Protein AF-A0A0M9BQM5-F1 (afdb_monomer)

Radius of gyration: 16.52 Å; Cα contacts (8 Å, |Δi|>4): 221; chains: 1; bounding box: 45×47×39 Å

Organism: NCBI:txid1705561

Solvent-accessible surface area (backbone atoms only — not comparable to full-atom values): 7666 Å² total; per-residue (Å²): 135,82,83,77,74,77,75,72,77,76,78,85,63,73,44,55,71,52,69,45,97,84,52,23,36,37,39,25,40,84,86,68,37,52,42,76,44,76,49,72,50,80,46,71,47,72,20,82,76,49,33,36,40,37,33,40,97,58,34,38,38,33,26,38,64,56,96,42,55,89,46,73,65,44,79,75,48,77,42,55,37,81,81,79,31,51,98,79,55,58,77,48,68,69,36,94,51,34,36,36,34,35,35,86,84,72,44,80,43,83,42,52,54,85,73,41,94,80,65,81,75,82,77,81,128

Mean predicted aligned error: 10.53 Å

Nearest PDB structures (foldseek):
  6zg6-assembly1_A  TM=5.027E-01  e=5.225E-02  Saccharomyces cerevisiae S288C
  4mt6-assembly1_A  TM=3.717E-01  e=6.897E-02  Rattus norvegicus
  4gzu-assembly2_B  TM=3.697E-01  e=1.501E-01  Mus musculus
  2pz1-assembly1_A  TM=5.255E-01  e=7.516E-01  Homo sapiens
  3oyo-assembly2_B  TM=4.184E-01  e=3.267E-01  Vigna unguiculata

Secondary structure (DSSP, 8-state):
----------SS-S-EEEE-TTS-EEEE-TT--EEEE-TT-SEEEE-TTSEEEEE-SSEEEEEEPPSSTTS--EEEEEEEHHHH--TT--EEEEETTEEEEE-TTS-EEEEETTTSTT-------

Foldseek 3Di:
DDPPPPPPPDDDAFADWDADPQQWIWGQGPVRQIAIGDNQFPDKDDEPVQKMWGHHQFKIWIWHHDPHNVDHTHTDDMDGCVVPADRDKDWDDHDPQWIWIQHPVRDIDIDRRCPPPPPPPPPDD

Sequence (125 aa):
MKNSVREGKDVFSIGFTGILSNGNFFIIDRKGVMQTVPASAKSYQTAPDGTVMLVENSRVSIYQVSESASTKLKLLHTINISEIAGSTSTFVYEGGGIVYYMNDSSQIIRYDLNKAPGSNTTVKQ

Structure (mmCIF, N/CA/C/O backbone):
data_AF-A0A0M9BQM5-F1
#
_entry.id   AF-A0A0M9BQM5-F1
#
loop_
_atom_site.group_PDB
_atom_site.id
_atom_site.type_symbol
_atom_site.label_atom_id
_atom_site.label_alt_id
_atom_site.label_comp_id
_atom_site.label_asym_id
_atom_site.label_entity_id
_atom_site.label_seq_id
_atom_site.pdbx_PDB_ins_code
_atom_site.Cartn_x
_atom_site.Cartn_y
_atom_site.Cartn_z
_atom_site.occupancy
_atom_site.B_iso_or_equiv
_atom_site.auth_seq_id
_atom_site.auth_comp_id
_atom_site.auth_asym_id
_atom_site.auth_atom_id
_atom_site.pdbx_PDB_model_num
ATOM 1 N N . MET A 1 1 ? -28.683 -32.872 -9.024 1.00 38.06 1 MET A N 1
ATOM 2 C CA . MET A 1 1 ? -28.084 -31.619 -9.533 1.00 38.06 1 MET A CA 1
ATOM 3 C C . MET A 1 1 ? -27.354 -30.950 -8.379 1.00 38.06 1 MET A C 1
ATOM 5 O O . MET A 1 1 ? -27.987 -30.681 -7.369 1.00 38.06 1 MET A O 1
ATOM 9 N N . LYS A 1 2 ? -26.026 -30.796 -8.460 1.00 34.72 2 LYS A N 1
ATOM 10 C CA . LYS A 1 2 ? -25.245 -30.064 -7.451 1.00 34.72 2 LYS A CA 1
ATOM 11 C C . LYS A 1 2 ? -25.350 -28.576 -7.776 1.00 34.72 2 LYS A C 1
ATOM 13 O O . LYS A 1 2 ? -24.960 -28.177 -8.869 1.00 34.72 2 LYS A O 1
ATOM 18 N N . ASN A 1 3 ? -25.882 -27.787 -6.847 1.00 37.62 3 ASN A N 1
ATOM 19 C CA . ASN A 1 3 ? -25.872 -26.332 -6.945 1.00 37.62 3 ASN A CA 1
ATOM 20 C C . ASN A 1 3 ? -24.414 -25.863 -6.930 1.00 37.62 3 ASN A C 1
ATOM 22 O O . ASN A 1 3 ? -23.764 -25.859 -5.888 1.00 37.62 3 ASN A O 1
ATOM 26 N N . SER A 1 4 ? -23.891 -25.515 -8.105 1.00 41.44 4 SER A N 1
ATOM 27 C CA . SER A 1 4 ? -22.665 -24.738 -8.232 1.00 41.44 4 SER A CA 1
ATOM 28 C C . SER A 1 4 ? -22.971 -23.349 -7.684 1.00 41.44 4 SER A C 1
ATOM 30 O O . SER A 1 4 ? -23.545 -22.503 -8.368 1.00 41.44 4 SER A O 1
ATOM 32 N N . VAL A 1 5 ? -22.636 -23.132 -6.414 1.00 44.59 5 VAL A N 1
ATOM 33 C CA . VAL A 1 5 ? -22.462 -21.781 -5.895 1.00 44.59 5 VAL A CA 1
ATOM 34 C C . VAL A 1 5 ? -21.312 -21.198 -6.708 1.00 44.59 5 VAL A C 1
ATOM 36 O O . VAL A 1 5 ? -20.178 -21.661 -6.613 1.00 44.59 5 VAL A O 1
ATOM 39 N N . ARG A 1 6 ? -21.610 -20.234 -7.582 1.00 40.12 6 ARG A N 1
ATOM 40 C CA . ARG A 1 6 ? -20.576 -19.336 -8.088 1.00 40.12 6 ARG A CA 1
ATOM 41 C C . ARG A 1 6 ? -20.085 -18.562 -6.872 1.00 40.12 6 ARG A C 1
ATOM 43 O O . ARG A 1 6 ? -20.738 -17.609 -6.458 1.00 40.12 6 ARG A O 1
ATOM 50 N N . GLU A 1 7 ? -18.972 -18.991 -6.287 1.00 44.94 7 GLU A N 1
ATOM 51 C CA . GLU A 1 7 ? -18.138 -18.106 -5.482 1.00 44.94 7 GLU A CA 1
ATOM 52 C C . GLU A 1 7 ? -17.777 -16.947 -6.409 1.00 44.94 7 GLU A C 1
ATOM 54 O O . GLU A 1 7 ? -17.004 -17.098 -7.358 1.00 44.94 7 GLU A O 1
ATOM 59 N N . GLY A 1 8 ? -18.481 -15.826 -6.250 1.00 40.97 8 GLY A N 1
ATOM 60 C CA . GLY A 1 8 ? -18.174 -14.620 -6.993 1.00 40.97 8 GLY A CA 1
ATOM 61 C C . GLY A 1 8 ? -16.728 -14.278 -6.685 1.00 40.97 8 GLY A C 1
ATOM 62 O O . GLY A 1 8 ? -16.427 -13.918 -5.553 1.00 40.97 8 GLY A O 1
ATOM 63 N N . LYS A 1 9 ? -15.840 -14.441 -7.673 1.00 43.19 9 LYS A N 1
ATOM 64 C CA . LYS A 1 9 ? -14.473 -13.926 -7.601 1.00 43.19 9 LYS A CA 1
ATOM 65 C C . LYS A 1 9 ? -14.582 -12.456 -7.217 1.00 43.19 9 LYS A C 1
ATOM 67 O O . LYS A 1 9 ? -15.211 -11.692 -7.948 1.00 43.19 9 LYS A O 1
ATOM 72 N N . ASP A 1 10 ? -14.061 -12.135 -6.040 1.00 39.69 10 ASP A N 1
ATOM 73 C CA . ASP A 1 10 ? -14.250 -10.880 -5.325 1.00 39.69 10 ASP A CA 1
ATOM 74 C C . ASP A 1 10 ? -14.138 -9.652 -6.238 1.00 39.69 10 ASP A C 1
ATOM 76 O O . ASP A 1 10 ? -13.057 -9.250 -6.664 1.00 39.69 10 ASP A O 1
ATOM 80 N N . VAL A 1 11 ? -15.281 -9.025 -6.508 1.00 41.47 11 VAL A N 1
ATOM 81 C CA . VAL A 1 11 ? -15.347 -7.656 -7.015 1.00 41.47 11 VAL A CA 1
ATOM 82 C C . VAL A 1 11 ? -15.345 -6.762 -5.773 1.00 41.47 11 VAL A C 1
ATOM 84 O O . VAL A 1 11 ? -16.316 -6.776 -5.026 1.00 41.47 11 VAL A O 1
ATOM 87 N N . PHE A 1 12 ? -14.232 -6.058 -5.523 1.00 47.16 12 PHE A N 1
ATOM 88 C CA . PHE A 1 12 ? -14.010 -5.109 -4.413 1.00 47.16 12 PHE A CA 1
ATOM 89 C C . PHE A 1 12 ? -14.433 -5.609 -3.016 1.00 47.16 12 PHE A C 1
ATOM 91 O O . PHE A 1 12 ? -15.548 -5.376 -2.556 1.00 47.16 12 PHE A O 1
ATOM 98 N N . SER A 1 13 ? -13.527 -6.277 -2.296 1.00 45.59 13 SER A N 1
ATOM 99 C CA . SER A 1 13 ? -13.875 -6.954 -1.043 1.00 45.59 13 SER A CA 1
ATOM 100 C C . SER A 1 13 ? -13.515 -6.228 0.250 1.00 45.59 13 SER A C 1
ATOM 102 O O . SER A 1 13 ? -14.191 -6.457 1.251 1.00 45.59 13 SER A O 1
ATOM 104 N N . ILE A 1 14 ? -12.483 -5.387 0.302 1.00 53.78 14 ILE A N 1
ATOM 105 C CA . ILE A 1 14 ? -11.855 -5.092 1.603 1.00 53.78 14 ILE A CA 1
ATOM 106 C C . ILE A 1 14 ? -12.149 -3.679 2.063 1.00 53.78 14 ILE A C 1
ATOM 108 O O . ILE A 1 14 ? -11.284 -2.810 2.086 1.00 53.78 14 ILE A O 1
ATOM 112 N N . GLY A 1 15 ? -13.400 -3.489 2.470 1.00 60.62 15 GLY A N 1
ATOM 113 C CA . GLY A 1 15 ? -13.732 -2.419 3.388 1.00 60.62 15 GLY A CA 1
ATOM 114 C C . GLY A 1 15 ? -13.993 -1.041 2.788 1.00 60.62 15 GLY A C 1
ATOM 115 O O . GLY A 1 15 ? -13.853 -0.806 1.590 1.00 60.62 15 GLY A O 1
ATOM 116 N N . PHE A 1 16 ? -14.392 -0.120 3.663 1.00 70.81 16 PHE A N 1
ATOM 117 C CA . PHE A 1 16 ? -14.497 1.301 3.346 1.00 70.81 16 PHE A CA 1
ATOM 118 C C . PHE A 1 16 ? -13.181 1.981 3.680 1.00 70.81 16 PHE A C 1
ATOM 120 O O . PHE A 1 16 ? -12.598 1.740 4.734 1.00 70.81 16 PHE A O 1
ATOM 127 N N . THR A 1 17 ? -12.727 2.857 2.799 1.00 75.38 17 THR A N 1
ATOM 128 C CA . THR A 1 17 ? -11.482 3.595 2.983 1.00 75.38 17 THR A CA 1
ATOM 129 C C . THR A 1 17 ? -11.719 5.084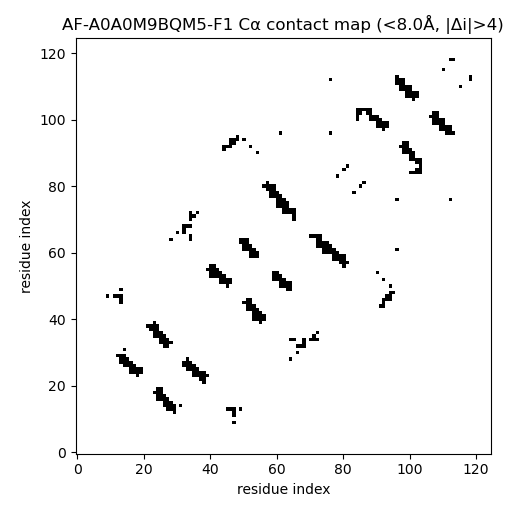 2.821 1.00 75.38 17 THR A C 1
ATOM 131 O O . THR A 1 17 ? -12.625 5.505 2.098 1.00 75.38 17 THR A O 1
ATOM 134 N N . GLY A 1 18 ? -10.904 5.891 3.490 1.00 74.94 18 GLY A N 1
ATOM 135 C CA . GLY A 1 18 ? -10.985 7.336 3.383 1.00 74.94 18 GLY A CA 1
ATOM 136 C C . GLY A 1 18 ? -9.821 8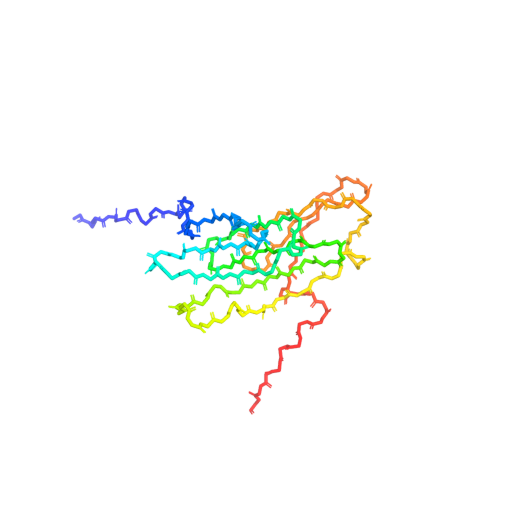.054 4.045 1.00 74.94 18 GLY A C 1
ATOM 137 O O . GLY A 1 18 ? -8.867 7.445 4.531 1.00 74.94 18 GLY A O 1
ATOM 138 N N . ILE A 1 19 ? -9.920 9.380 4.039 1.00 78.44 19 ILE A N 1
ATOM 139 C CA . ILE A 1 19 ? -8.948 10.291 4.639 1.00 78.44 19 ILE A CA 1
ATOM 140 C C . ILE A 1 19 ? -9.656 11.018 5.782 1.00 78.44 19 ILE A C 1
ATOM 142 O O . ILE A 1 19 ? -10.729 11.591 5.594 1.00 78.44 19 ILE A O 1
ATOM 146 N N . LEU A 1 20 ? -9.076 10.959 6.976 1.00 79.81 20 LEU A N 1
ATOM 147 C CA . LEU A 1 20 ? -9.538 11.695 8.147 1.00 79.81 20 LEU A CA 1
ATOM 148 C C . LEU A 1 20 ? -9.161 13.177 8.027 1.00 79.81 20 LEU A C 1
ATOM 150 O O . LEU A 1 20 ? -8.238 13.546 7.306 1.00 79.81 20 LEU A O 1
ATOM 154 N N . SER A 1 21 ? -9.825 14.043 8.794 1.00 80.25 21 SER A N 1
ATOM 155 C CA . SER A 1 21 ? -9.553 15.492 8.799 1.00 80.25 21 SER A CA 1
ATOM 156 C C . SER A 1 21 ? -8.114 15.862 9.180 1.00 80.25 21 SER A C 1
ATOM 158 O O . SER A 1 21 ? -7.646 16.942 8.833 1.00 80.25 21 SER A O 1
ATOM 160 N N . ASN A 1 22 ? -7.395 14.969 9.864 1.00 79.75 22 ASN A N 1
ATOM 161 C CA . ASN A 1 22 ? -5.977 15.120 10.196 1.00 79.75 22 ASN A CA 1
ATOM 162 C C . ASN A 1 22 ? -5.024 14.601 9.097 1.00 79.75 22 ASN A C 1
ATOM 164 O O . ASN A 1 22 ? -3.823 14.506 9.333 1.00 79.75 22 ASN A O 1
ATOM 168 N N . GLY A 1 23 ? -5.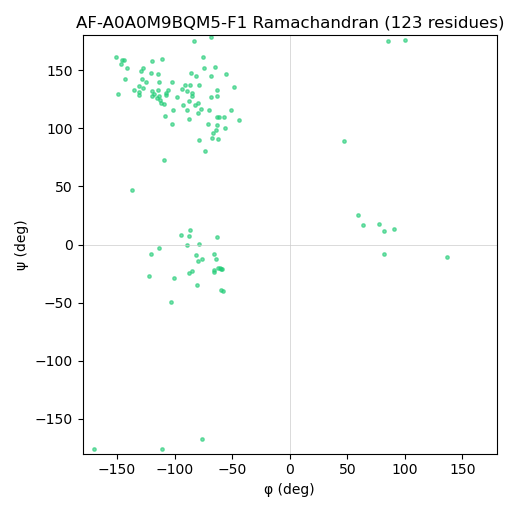552 14.228 7.928 1.00 74.62 23 GLY A N 1
ATOM 169 C CA . GLY A 1 23 ? -4.799 13.694 6.794 1.00 74.62 23 GLY A CA 1
ATOM 170 C C . GLY A 1 23 ? -4.475 12.202 6.887 1.00 74.62 23 GLY A C 1
ATOM 171 O O . GLY A 1 23 ? -3.988 11.635 5.914 1.00 74.62 23 GLY A O 1
ATOM 172 N N . ASN A 1 24 ? -4.736 11.545 8.022 1.00 80.81 24 ASN A N 1
ATOM 173 C CA . ASN A 1 24 ? -4.481 10.114 8.155 1.00 80.81 24 ASN A CA 1
ATOM 174 C C . ASN A 1 24 ? -5.435 9.315 7.273 1.00 80.81 24 ASN A C 1
ATOM 176 O O . ASN A 1 24 ? -6.619 9.633 7.156 1.00 80.81 24 ASN A O 1
ATOM 180 N N . PHE A 1 25 ? -4.938 8.214 6.733 1.00 79.81 25 PHE A N 1
ATOM 181 C CA . PHE A 1 25 ? -5.775 7.252 6.036 1.00 79.81 25 PHE A CA 1
ATOM 182 C C . PHE A 1 25 ? -6.460 6.347 7.049 1.00 79.81 25 PHE A C 1
ATOM 184 O O . PHE A 1 25 ? -5.877 6.003 8.082 1.00 79.81 25 PHE A O 1
ATOM 191 N N . PHE A 1 26 ? -7.689 5.942 6.757 1.00 82.88 26 PHE A N 1
ATOM 192 C CA . PHE A 1 26 ? -8.366 4.904 7.517 1.00 82.88 26 PHE A CA 1
ATOM 193 C C . PHE A 1 26 ? -8.926 3.831 6.595 1.00 82.88 26 PHE A C 1
ATOM 195 O O . PHE A 1 26 ? -9.322 4.114 5.467 1.00 82.88 26 PHE A O 1
ATO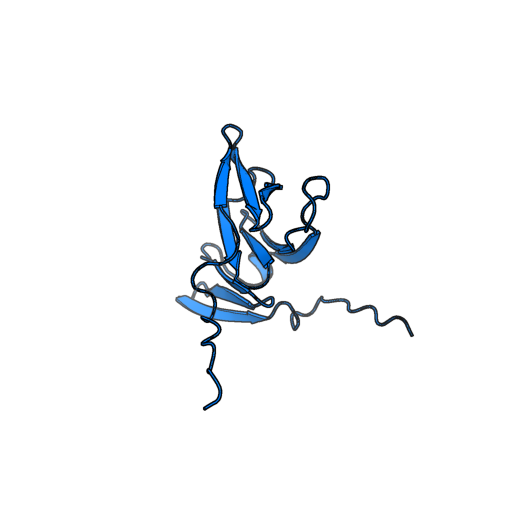M 202 N N . ILE A 1 27 ? -8.985 2.609 7.114 1.00 82.12 27 ILE A N 1
ATOM 203 C CA . ILE A 1 27 ? -9.580 1.447 6.459 1.00 82.12 27 ILE A CA 1
ATOM 204 C C . ILE A 1 27 ? -10.507 0.793 7.476 1.00 82.12 27 ILE A C 1
ATOM 206 O O . ILE A 1 27 ? -10.099 0.546 8.608 1.00 82.12 27 ILE A O 1
ATOM 210 N N . ILE A 1 28 ? -11.749 0.536 7.084 1.00 78.81 28 ILE A N 1
ATOM 211 C CA . ILE A 1 28 ? -12.739 -0.215 7.854 1.00 78.81 28 ILE A CA 1
ATOM 212 C C . ILE A 1 28 ? -12.917 -1.545 7.150 1.00 78.81 28 ILE A C 1
ATOM 214 O O . ILE A 1 28 ? -13.470 -1.558 6.057 1.00 78.81 28 ILE A O 1
ATOM 218 N N . ASP A 1 29 ? -12.464 -2.646 7.737 1.00 72.12 29 ASP A N 1
ATOM 219 C CA . ASP A 1 29 ? -12.603 -3.964 7.114 1.00 72.12 29 ASP A CA 1
ATOM 220 C C . ASP A 1 29 ? -14.071 -4.455 7.052 1.00 72.12 29 ASP A C 1
ATOM 222 O O . ASP A 1 29 ? -15.003 -3.812 7.542 1.00 72.12 29 ASP A O 1
ATOM 226 N N . ARG A 1 30 ? -14.301 -5.640 6.464 1.00 68.94 30 ARG A N 1
ATOM 227 C CA . ARG A 1 30 ? -15.642 -6.261 6.378 1.00 68.94 30 ARG A CA 1
ATOM 228 C C . ARG A 1 30 ? -16.288 -6.535 7.747 1.00 68.94 30 ARG A C 1
ATOM 230 O O . ARG A 1 30 ? -17.502 -6.707 7.810 1.00 68.94 30 ARG A O 1
ATOM 237 N N . LYS A 1 31 ? -15.498 -6.616 8.821 1.00 71.81 31 LYS A N 1
ATOM 238 C CA . LYS A 1 31 ? -15.962 -6.835 10.199 1.00 71.81 31 LYS A CA 1
ATOM 239 C C . LYS A 1 31 ? -16.276 -5.512 10.915 1.00 71.81 31 LYS A C 1
ATOM 241 O O . LYS A 1 31 ? -16.692 -5.540 12.070 1.00 71.81 31 LYS A O 1
ATOM 246 N N . GLY A 1 32 ? -16.105 -4.365 10.251 1.00 71.50 32 GLY A N 1
ATOM 247 C CA . GLY A 1 32 ? -16.310 -3.038 10.835 1.00 71.50 32 GLY A CA 1
ATOM 248 C C . GLY A 1 32 ? -15.116 -2.541 11.652 1.00 71.50 32 GLY A C 1
ATOM 249 O O . GLY A 1 32 ? -15.229 -1.546 12.368 1.00 71.50 32 GLY A O 1
ATOM 250 N N . VAL A 1 33 ? -13.969 -3.216 11.566 1.00 76.81 33 VAL A N 1
ATOM 251 C CA . VAL A 1 33 ? -12.760 -2.849 12.298 1.00 76.81 33 VAL A CA 1
ATOM 252 C C . VAL A 1 33 ? -12.056 -1.703 11.580 1.00 76.81 33 VAL A C 1
ATOM 254 O O . VAL A 1 33 ? -11.529 -1.873 10.481 1.00 76.81 33 VAL A O 1
ATOM 257 N N . MET A 1 34 ? -12.021 -0.535 12.227 1.00 81.00 34 MET A N 1
ATOM 258 C CA . MET A 1 34 ? -11.306 0.643 11.738 1.00 81.00 34 MET A CA 1
ATOM 259 C C . MET A 1 34 ? -9.830 0.602 12.143 1.00 81.00 34 MET A C 1
ATOM 261 O O . MET A 1 34 ? -9.499 0.474 13.320 1.00 81.00 34 MET A O 1
ATOM 265 N N . GLN A 1 35 ? -8.944 0.777 11.168 1.00 79.88 35 GLN A N 1
ATOM 266 C CA . GLN A 1 35 ? -7.501 0.922 11.348 1.00 79.88 35 GLN A CA 1
ATOM 267 C C . GLN A 1 35 ? -7.033 2.214 10.685 1.00 79.88 35 GLN A C 1
ATOM 269 O O . GLN A 1 35 ? -7.504 2.563 9.604 1.00 79.88 35 GLN A O 1
ATOM 274 N N . THR A 1 36 ? -6.117 2.935 11.335 1.00 78.50 36 THR A N 1
ATOM 275 C CA . THR A 1 36 ? -5.583 4.210 10.839 1.00 78.50 36 THR A CA 1
ATOM 276 C C . THR A 1 36 ? -4.105 4.107 10.500 1.00 78.50 36 THR A C 1
ATOM 278 O O . THR A 1 36 ? -3.348 3.384 11.153 1.00 78.50 36 THR A O 1
ATOM 281 N N . VAL A 1 37 ? -3.691 4.860 9.483 1.00 71.12 37 VAL A N 1
ATOM 282 C CA . VAL A 1 37 ? -2.294 4.971 9.059 1.00 71.12 37 VAL A CA 1
ATOM 283 C C . VAL A 1 37 ? -1.889 6.438 8.956 1.00 71.12 37 VAL A C 1
ATOM 285 O O . VAL A 1 37 ? -2.719 7.252 8.544 1.00 71.12 37 VAL A O 1
ATOM 288 N N . PRO A 1 38 ? -0.649 6.806 9.334 1.00 70.12 38 PRO A N 1
ATOM 289 C CA . PRO A 1 38 ? -0.200 8.193 9.278 1.00 70.12 38 PRO A CA 1
ATOM 290 C C . PRO A 1 38 ? -0.346 8.839 7.891 1.00 70.12 38 PRO A C 1
ATOM 292 O O . PRO A 1 38 ? -0.160 8.190 6.864 1.00 70.12 38 PRO A O 1
ATOM 295 N N . ALA A 1 39 ? -0.624 10.144 7.887 1.00 66.88 39 ALA A N 1
ATOM 296 C CA . ALA A 1 39 ? -0.855 11.009 6.723 1.00 66.88 39 ALA A CA 1
ATOM 297 C C . ALA A 1 39 ? 0.334 11.182 5.751 1.00 66.88 39 ALA A C 1
ATOM 299 O O . ALA A 1 39 ? 0.281 12.021 4.856 1.00 66.88 39 ALA A O 1
ATOM 300 N N . SER A 1 40 ? 1.436 10.453 5.933 1.00 77.19 40 SER A N 1
ATOM 301 C CA . SER A 1 40 ? 2.658 10.611 5.134 1.00 77.19 40 SER A CA 1
ATOM 302 C C . SER A 1 40 ? 2.565 9.999 3.730 1.00 77.19 40 SER A C 1
ATOM 304 O O . SER A 1 40 ? 3.417 10.284 2.884 1.00 77.19 40 SER A O 1
ATOM 306 N N . ALA A 1 41 ? 1.538 9.189 3.457 1.00 75.69 41 ALA A N 1
ATOM 307 C CA . ALA A 1 41 ? 1.333 8.575 2.150 1.00 75.69 41 ALA A CA 1
ATOM 308 C C . ALA A 1 41 ? 0.710 9.549 1.131 1.00 75.69 41 ALA A C 1
ATOM 310 O O . ALA A 1 41 ? -0.234 10.279 1.418 1.00 75.69 41 ALA A O 1
ATOM 311 N N . LYS A 1 42 ? 1.233 9.521 -0.096 1.00 81.19 42 LYS A N 1
ATOM 312 C CA . LYS A 1 42 ? 0.711 10.235 -1.272 1.00 81.19 42 LYS A CA 1
ATOM 313 C C . LYS A 1 42 ? -0.464 9.508 -1.914 1.00 81.19 42 LYS A C 1
ATOM 315 O O . LYS A 1 42 ? -1.363 10.139 -2.459 1.00 81.19 42 LYS A O 1
ATOM 320 N N . SER A 1 43 ? -0.428 8.182 -1.886 1.00 82.00 43 SER A N 1
ATOM 321 C CA . SER A 1 43 ? -1.489 7.330 -2.404 1.00 82.00 43 SER A CA 1
ATOM 322 C C . SER A 1 43 ? -1.522 6.013 -1.648 1.00 82.00 43 SER A C 1
ATOM 324 O O . SER A 1 43 ? -0.549 5.611 -1.006 1.00 82.00 43 SER A O 1
ATOM 326 N N . TYR A 1 44 ? -2.650 5.325 -1.751 1.00 85.94 44 TYR A N 1
ATOM 327 C CA . TYR A 1 44 ? -2.826 3.999 -1.191 1.00 85.94 44 TYR A CA 1
ATOM 328 C C . TYR A 1 44 ? -3.731 3.155 -2.087 1.00 85.94 44 TYR A C 1
ATOM 330 O O . TYR A 1 44 ? -4.510 3.693 -2.875 1.00 85.94 44 TYR A O 1
ATOM 338 N N . GLN A 1 45 ? -3.636 1.836 -1.952 1.00 86.81 45 GLN A N 1
ATOM 339 C CA . GLN A 1 45 ? -4.488 0.891 -2.665 1.00 86.81 45 GLN A CA 1
ATOM 340 C C . GLN A 1 45 ? -4.701 -0.365 -1.820 1.00 86.81 45 GLN A C 1
ATOM 342 O O . GLN A 1 45 ? -3.736 -0.959 -1.342 1.00 86.81 45 GLN A O 1
ATOM 347 N N . THR A 1 46 ? -5.954 -0.780 -1.645 1.00 84.62 46 THR A N 1
ATOM 348 C CA . THR A 1 46 ? -6.298 -2.069 -1.030 1.00 84.62 46 THR A CA 1
ATOM 349 C C . THR A 1 46 ? -6.296 -3.178 -2.083 1.00 84.62 46 THR A C 1
ATOM 351 O O . THR A 1 46 ? -6.619 -2.936 -3.248 1.00 84.62 46 THR A O 1
ATOM 354 N N . ALA A 1 47 ? -5.930 -4.393 -1.680 1.00 86.38 47 ALA A N 1
ATOM 355 C CA . ALA A 1 47 ? -5.947 -5.579 -2.535 1.00 86.38 47 ALA A CA 1
ATOM 356 C C . ALA A 1 47 ? -6.889 -6.663 -1.978 1.00 86.38 47 ALA A C 1
ATOM 358 O O . ALA A 1 47 ? -7.168 -6.646 -0.782 1.00 86.38 47 ALA A O 1
ATOM 359 N N . PRO A 1 48 ? -7.388 -7.614 -2.797 1.00 81.00 48 PRO A N 1
ATOM 360 C CA . PRO A 1 48 ? -8.370 -8.626 -2.373 1.00 81.00 48 PRO A CA 1
ATOM 361 C C . PRO A 1 48 ? -7.894 -9.656 -1.334 1.00 81.00 48 PRO A C 1
ATOM 363 O O . PRO A 1 48 ? -8.714 -10.405 -0.810 1.00 81.00 48 PRO A O 1
ATOM 366 N N . ASP A 1 49 ? -6.604 -9.689 -1.008 1.00 83.56 49 ASP A N 1
ATOM 367 C CA . ASP A 1 49 ? -5.974 -10.6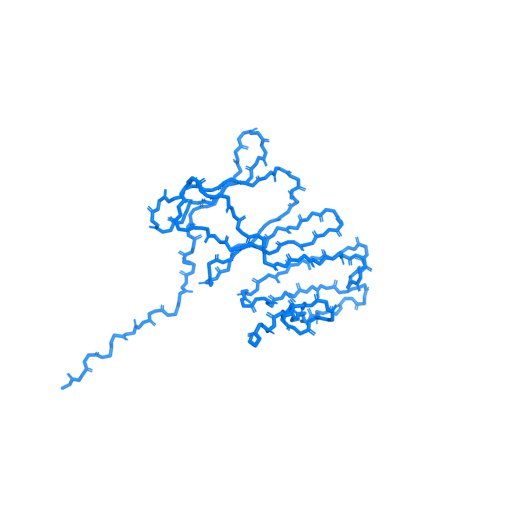35 -0.075 1.00 83.56 49 ASP A CA 1
ATOM 368 C C . ASP A 1 49 ? -5.841 -10.111 1.371 1.00 83.56 49 ASP A C 1
ATOM 370 O O . ASP A 1 49 ? -5.205 -10.735 2.220 1.00 83.56 49 ASP A O 1
ATOM 374 N N . GLY A 1 50 ? -6.437 -8.962 1.681 1.00 81.44 50 GLY A N 1
ATOM 375 C CA . GLY A 1 50 ? -6.399 -8.374 3.024 1.00 81.44 50 GLY A CA 1
ATOM 376 C C . GLY A 1 50 ? -5.234 -7.424 3.237 1.00 81.44 50 GLY A C 1
ATOM 377 O O . GLY A 1 50 ? -4.950 -7.072 4.382 1.00 81.44 50 GLY A O 1
ATOM 378 N N . THR A 1 51 ? -4.557 -7.011 2.170 1.00 87.62 51 THR A N 1
ATOM 379 C CA . THR A 1 51 ? -3.396 -6.133 2.265 1.00 87.62 51 THR A CA 1
ATOM 380 C C . THR A 1 51 ? -3.664 -4.735 1.708 1.00 87.62 51 THR A C 1
ATOM 382 O O . THR A 1 51 ? -4.604 -4.491 0.945 1.00 87.62 51 THR A O 1
ATOM 385 N N . VAL A 1 52 ? -2.834 -3.783 2.128 1.00 86.75 52 VAL A N 1
ATOM 386 C CA . VAL A 1 52 ? -2.849 -2.400 1.648 1.00 86.75 52 VAL A CA 1
ATOM 387 C C . VAL A 1 52 ? -1.446 -1.958 1.262 1.00 86.75 52 VAL A C 1
ATOM 389 O O . VAL A 1 52 ? -0.498 -2.114 2.032 1.00 86.75 52 VAL A O 1
ATOM 392 N N . MET A 1 53 ? -1.329 -1.369 0.076 1.00 90.25 53 MET A N 1
ATOM 393 C CA . MET A 1 53 ? -0.155 -0.631 -0.362 1.00 90.25 53 MET A CA 1
ATOM 394 C C . MET A 1 53 ? -0.283 0.834 0.045 1.00 90.25 53 MET A C 1
ATOM 396 O O . MET A 1 53 ? -1.302 1.460 -0.237 1.00 90.25 53 MET A O 1
ATOM 400 N N . LEU A 1 54 ? 0.773 1.391 0.634 1.00 89.31 54 LEU A N 1
ATOM 401 C CA . LEU A 1 54 ? 0.954 2.820 0.877 1.00 89.31 54 LEU A CA 1
ATOM 402 C C . LEU A 1 54 ? 2.181 3.307 0.115 1.00 89.31 54 LEU A C 1
ATOM 404 O O . LEU A 1 54 ? 3.257 2.724 0.236 1.00 89.31 54 LEU A O 1
ATOM 408 N N . VAL A 1 55 ? 2.024 4.382 -0.649 1.00 88.62 55 VAL A N 1
ATOM 409 C CA . VAL A 1 55 ? 3.103 4.997 -1.424 1.00 88.62 55 VAL A CA 1
ATOM 410 C C . VAL A 1 55 ? 3.462 6.328 -0.784 1.00 88.62 55 VAL A C 1
ATOM 412 O O . VAL A 1 55 ? 2.623 7.220 -0.673 1.00 88.62 55 VAL A O 1
ATOM 415 N N . GLU A 1 56 ? 4.715 6.476 -0.382 1.00 87.75 56 GLU A N 1
ATO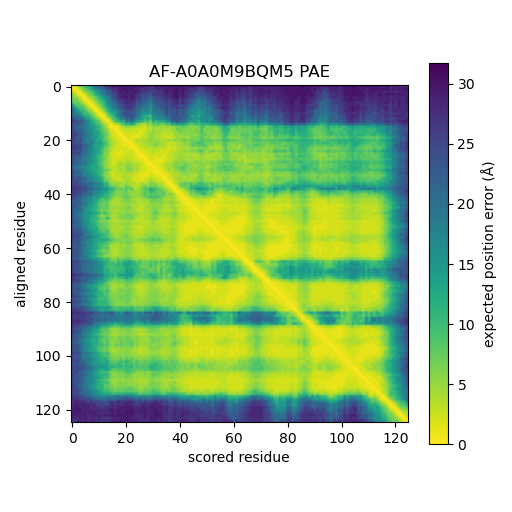M 416 C CA . GLU A 1 56 ? 5.297 7.714 0.136 1.00 87.75 56 GLU A CA 1
ATOM 417 C C . GLU A 1 56 ? 6.314 8.279 -0.871 1.00 87.75 56 GLU A C 1
ATOM 419 O O . GLU A 1 56 ? 6.498 7.753 -1.965 1.00 87.75 56 GLU A O 1
ATOM 424 N N . ASN A 1 57 ? 7.007 9.366 -0.516 1.00 85.50 57 ASN A N 1
ATOM 425 C CA . ASN A 1 57 ? 8.002 9.988 -1.399 1.00 85.50 57 ASN A CA 1
ATOM 426 C C . ASN A 1 57 ? 9.154 9.058 -1.787 1.00 85.50 57 ASN A C 1
ATOM 428 O O . ASN A 1 57 ? 9.639 9.134 -2.911 1.00 85.50 57 ASN A O 1
ATOM 432 N N . SER A 1 58 ? 9.628 8.244 -0.844 1.00 87.75 58 SER A N 1
ATOM 433 C CA . SER A 1 58 ? 10.845 7.445 -1.008 1.00 87.75 58 SER A CA 1
ATOM 434 C C . SER A 1 58 ? 10.616 5.947 -0.885 1.00 87.75 58 SER A C 1
ATOM 436 O O . SER A 1 58 ? 11.538 5.177 -1.147 1.00 87.75 58 SER A O 1
ATOM 438 N N . ARG A 1 59 ? 9.414 5.518 -0.490 1.00 90.62 59 ARG A N 1
ATOM 439 C CA . ARG A 1 59 ? 9.128 4.108 -0.246 1.00 90.62 59 ARG A CA 1
ATOM 440 C C . ARG A 1 59 ? 7.704 3.716 -0.601 1.00 90.62 59 ARG A C 1
ATOM 442 O O . ARG A 1 59 ? 6.790 4.535 -0.547 1.00 90.62 59 ARG A O 1
ATOM 449 N N . VAL A 1 60 ? 7.541 2.435 -0.889 1.00 90.94 60 VAL A N 1
ATOM 450 C CA . VAL A 1 60 ? 6.257 1.742 -0.972 1.00 90.94 60 VAL A CA 1
ATOM 451 C C . VAL A 1 60 ? 6.215 0.725 0.160 1.00 90.94 60 VAL A C 1
ATOM 453 O O . VAL A 1 60 ? 7.137 -0.074 0.300 1.00 90.94 60 VAL A O 1
ATOM 456 N N . SER A 1 61 ? 5.158 0.742 0.961 1.00 91.25 61 SER A N 1
ATOM 457 C CA . SER A 1 61 ? 4.982 -0.160 2.099 1.00 91.25 61 SER A CA 1
ATOM 458 C C . SER A 1 61 ? 3.723 -0.997 1.907 1.00 91.25 61 SER A C 1
ATOM 460 O O . SER A 1 61 ? 2.664 -0.453 1.599 1.00 91.25 61 SER A O 1
ATOM 462 N N . ILE A 1 62 ? 3.824 -2.308 2.111 1.00 91.75 62 ILE A N 1
ATOM 463 C CA . ILE A 1 62 ? 2.688 -3.235 2.076 1.00 91.75 62 ILE A CA 1
ATOM 464 C C . ILE A 1 62 ? 2.370 -3.672 3.499 1.00 91.75 62 ILE A C 1
ATOM 466 O O . ILE A 1 62 ? 3.254 -4.155 4.207 1.00 91.75 62 ILE A O 1
ATOM 470 N N . TYR A 1 63 ? 1.111 -3.552 3.905 1.00 88.25 63 TYR A N 1
ATOM 471 C CA . TYR A 1 63 ? 0.642 -3.963 5.223 1.00 88.25 63 TYR A CA 1
ATOM 472 C C . TYR A 1 63 ? -0.452 -5.018 5.131 1.00 88.25 63 TYR A C 1
ATOM 474 O O . TYR A 1 63 ? -1.292 -4.963 4.241 1.00 88.25 63 TYR A O 1
ATOM 482 N N . GLN A 1 64 ? -0.494 -5.912 6.114 1.00 88.00 64 GLN A N 1
ATOM 483 C CA . GLN A 1 64 ? -1.646 -6.758 6.398 1.00 88.00 64 GLN A CA 1
ATOM 484 C C . GLN A 1 64 ? -2.634 -5.997 7.286 1.00 88.00 64 GLN A C 1
ATOM 486 O O . GLN A 1 64 ? -2.251 -5.468 8.338 1.00 88.00 64 GLN A O 1
ATOM 491 N N . VAL A 1 65 ? -3.905 -6.000 6.888 1.00 80.56 65 VAL A N 1
ATOM 492 C CA . VAL A 1 65 ? -5.019 -5.522 7.711 1.00 80.56 65 VAL A CA 1
ATOM 493 C C . VAL A 1 65 ? -5.223 -6.481 8.886 1.00 80.56 65 VAL A C 1
ATOM 495 O O . VAL A 1 65 ? -5.323 -7.692 8.693 1.00 80.56 65 VAL A O 1
ATOM 498 N N . SER A 1 66 ? -5.242 -5.950 10.112 1.00 72.44 66 SER A N 1
ATOM 499 C CA . SER A 1 66 ? -5.511 -6.737 11.321 1.00 72.44 66 SER A CA 1
ATOM 500 C C . SER A 1 66 ? -6.994 -7.089 11.431 1.00 72.44 66 SER A C 1
ATOM 502 O O . SER A 1 66 ? -7.844 -6.310 11.018 1.00 72.44 66 SER A O 1
ATOM 504 N N . GLU A 1 67 ? -7.317 -8.207 12.077 1.00 69.12 67 GLU A N 1
ATOM 505 C CA . GLU A 1 67 ? -8.701 -8.554 12.426 1.00 69.12 67 GLU A CA 1
ATOM 506 C C . GLU A 1 67 ? -9.232 -7.803 13.664 1.00 69.12 67 GLU A C 1
ATOM 508 O O . GLU A 1 67 ? -10.357 -8.044 14.098 1.00 69.12 67 GLU A O 1
ATOM 513 N N . SER A 1 68 ? -8.426 -6.928 14.276 1.00 66.56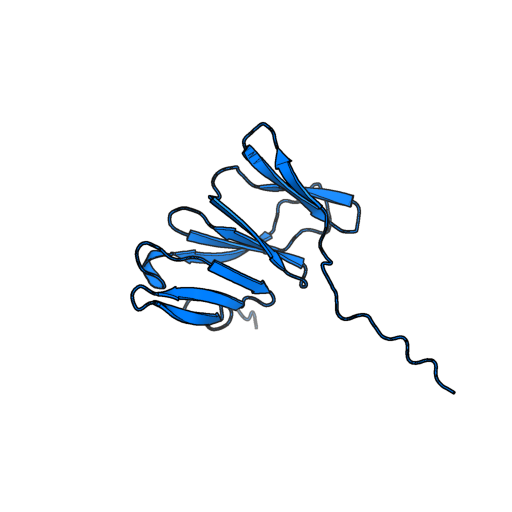 68 SER A N 1
ATOM 514 C CA . SER A 1 68 ? -8.776 -6.214 15.508 1.00 66.56 68 SER A CA 1
ATOM 515 C C . SER A 1 68 ? -8.426 -4.727 15.445 1.00 66.56 68 SER A C 1
ATOM 517 O O . SER A 1 68 ? -7.295 -4.359 15.125 1.00 66.56 68 SER A O 1
ATOM 519 N N . ALA A 1 69 ? -9.386 -3.884 15.851 1.00 62.34 69 ALA A N 1
ATOM 520 C CA . ALA A 1 69 ? -9.287 -2.418 15.848 1.00 62.34 69 ALA A CA 1
ATOM 521 C C . ALA A 1 69 ? -8.232 -1.875 16.815 1.00 62.34 69 ALA A C 1
ATOM 523 O O . ALA A 1 69 ? -7.722 -0.774 16.633 1.00 62.34 69 ALA A O 1
ATOM 524 N N . SER A 1 70 ? -7.887 -2.649 17.846 1.00 62.53 70 SER A N 1
ATOM 525 C CA . SER A 1 70 ? -6.849 -2.274 18.807 1.00 62.53 70 SER A CA 1
ATOM 526 C C . SER A 1 70 ? -5.436 -2.577 18.310 1.00 62.53 70 SER A C 1
ATOM 528 O O . SER A 1 70 ? -4.464 -2.162 18.941 1.00 62.53 70 SER A O 1
ATOM 530 N N . THR A 1 71 ? -5.297 -3.294 17.191 1.00 65.00 71 THR A N 1
ATOM 531 C CA . THR A 1 71 ? -3.993 -3.727 16.681 1.00 65.00 71 THR A CA 1
ATOM 532 C C . THR A 1 71 ? -3.634 -2.912 15.452 1.00 65.00 71 THR A C 1
ATOM 534 O O . THR A 1 71 ? -4.429 -2.776 14.526 1.00 65.00 71 THR A O 1
ATOM 537 N N . LYS A 1 72 ? -2.417 -2.367 15.439 1.00 71.94 72 LYS A N 1
ATOM 538 C CA . LYS A 1 72 ? -1.894 -1.650 14.274 1.00 71.94 72 LYS A CA 1
ATOM 539 C C . LYS A 1 72 ? -1.737 -2.609 13.090 1.00 71.94 72 LYS A C 1
ATOM 541 O O . LYS A 1 72 ? -1.467 -3.794 13.286 1.00 71.94 72 LYS A O 1
ATOM 546 N N . LEU A 1 73 ? -1.831 -2.060 11.880 1.00 78.56 73 LEU A N 1
ATOM 547 C CA . LEU A 1 73 ? -1.459 -2.751 10.648 1.00 78.56 73 LEU A CA 1
ATOM 548 C C . LEU A 1 73 ? -0.080 -3.411 10.783 1.00 78.56 73 LEU A C 1
ATOM 550 O O . LEU A 1 73 ? 0.872 -2.788 11.265 1.00 78.56 73 LEU A O 1
ATOM 554 N N . LYS A 1 74 ? 0.046 -4.655 10.317 1.00 85.38 74 LYS A N 1
ATOM 555 C CA . LYS A 1 74 ? 1.327 -5.369 10.315 1.00 85.38 74 LYS A CA 1
ATOM 556 C C . LYS A 1 74 ? 2.056 -5.081 9.008 1.00 85.38 74 LYS A C 1
ATOM 558 O O . LYS A 1 74 ? 1.588 -5.486 7.951 1.00 85.38 74 LYS A O 1
ATOM 563 N N . LEU A 1 75 ? 3.206 -4.414 9.077 1.00 88.06 75 LEU A N 1
ATOM 564 C CA . LEU A 1 75 ? 4.073 -4.219 7.913 1.00 88.06 75 LEU A CA 1
ATOM 565 C C . LEU A 1 75 ? 4.573 -5.582 7.402 1.00 88.06 75 LEU A C 1
ATOM 567 O O . LEU A 1 75 ? 5.097 -6.375 8.184 1.00 88.06 75 LEU A O 1
ATOM 571 N N . LEU A 1 76 ? 4.393 -5.843 6.109 1.00 91.25 76 LEU A N 1
ATOM 572 C CA . LEU A 1 76 ? 4.843 -7.057 5.423 1.00 91.25 76 LEU A CA 1
ATOM 573 C C . LEU A 1 76 ? 6.098 -6.797 4.591 1.00 91.25 76 LEU A C 1
ATOM 575 O O . LEU A 1 76 ? 7.075 -7.529 4.709 1.00 91.25 76 LEU A O 1
ATOM 579 N N . HIS A 1 77 ? 6.076 -5.739 3.777 1.00 91.81 77 HIS A N 1
ATOM 580 C CA . HIS A 1 77 ? 7.170 -5.399 2.871 1.00 91.81 77 HIS A CA 1
ATOM 581 C C . HIS A 1 77 ? 7.387 -3.894 2.804 1.00 91.81 77 HIS A C 1
ATOM 583 O O . HIS A 1 77 ? 6.439 -3.117 2.922 1.00 91.81 77 HIS A O 1
ATOM 589 N N . THR A 1 78 ? 8.629 -3.512 2.524 1.00 91.56 78 THR A N 1
ATOM 590 C CA . THR A 1 78 ? 9.019 -2.146 2.180 1.00 91.56 78 THR A CA 1
ATOM 591 C C . THR A 1 78 ? 9.874 -2.200 0.927 1.00 91.56 78 THR A C 1
ATOM 593 O O . THR A 1 78 ? 10.762 -3.043 0.826 1.00 91.56 78 THR A O 1
ATOM 596 N N . ILE A 1 79 ? 9.624 -1.286 0.001 1.00 89.81 79 ILE A N 1
ATOM 597 C CA . ILE A 1 79 ? 10.428 -1.074 -1.194 1.00 89.81 79 ILE A CA 1
ATOM 598 C C . ILE A 1 79 ? 10.954 0.350 -1.145 1.00 89.81 79 ILE A C 1
ATOM 600 O O . ILE A 1 79 ? 10.154 1.276 -1.012 1.00 89.81 79 ILE A O 1
ATOM 604 N N . ASN A 1 80 ? 12.260 0.550 -1.289 1.00 89.75 80 ASN A N 1
ATOM 605 C CA . ASN A 1 80 ? 12.788 1.888 -1.520 1.00 89.75 80 ASN A CA 1
ATOM 606 C C . ASN A 1 80 ? 12.596 2.219 -3.002 1.00 89.75 80 ASN A C 1
ATOM 608 O O . ASN A 1 80 ? 13.085 1.501 -3.871 1.00 89.75 80 ASN A O 1
ATOM 612 N N . ILE A 1 81 ? 11.880 3.302 -3.304 1.00 87.81 81 ILE A N 1
ATOM 613 C CA . ILE A 1 81 ? 11.521 3.655 -4.687 1.00 87.81 81 ILE A CA 1
ATOM 614 C C . ILE A 1 81 ? 12.782 3.806 -5.543 1.00 87.81 81 ILE A C 1
ATOM 616 O O . ILE A 1 81 ? 12.820 3.278 -6.646 1.00 87.81 81 ILE A O 1
ATOM 620 N N . SER A 1 82 ? 13.844 4.402 -4.992 1.00 85.50 82 SER A N 1
ATOM 621 C CA . SER A 1 82 ? 15.135 4.584 -5.666 1.00 85.50 82 SER A CA 1
ATOM 622 C C . SER A 1 82 ? 15.835 3.291 -6.096 1.00 85.50 82 SER A C 1
ATOM 624 O O . SER A 1 82 ? 16.733 3.349 -6.927 1.00 85.50 82 SER A O 1
ATOM 626 N N . GLU A 1 83 ? 15.488 2.140 -5.513 1.00 81.81 83 GLU A N 1
ATOM 627 C CA . GLU A 1 83 ? 16.106 0.846 -5.845 1.00 81.81 83 GLU A CA 1
ATOM 628 C C . GLU A 1 83 ? 15.448 0.170 -7.049 1.00 81.81 83 GLU A C 1
ATOM 630 O O . GLU A 1 83 ? 16.063 -0.682 -7.687 1.00 81.81 83 GLU A O 1
ATOM 635 N N . ILE A 1 84 ? 14.196 0.521 -7.348 1.00 80.12 84 ILE A N 1
ATOM 636 C CA . ILE A 1 84 ? 13.399 -0.182 -8.359 1.00 80.12 84 ILE A CA 1
ATOM 637 C C . ILE A 1 84 ? 12.910 0.729 -9.476 1.00 80.12 84 ILE A C 1
ATOM 639 O O . ILE A 1 84 ? 12.688 0.262 -10.592 1.00 80.12 84 ILE A O 1
ATOM 643 N N . ALA A 1 85 ? 12.739 2.015 -9.202 1.00 66.19 85 ALA A N 1
ATOM 644 C CA . ALA A 1 85 ? 12.025 2.914 -10.076 1.00 66.19 85 ALA A CA 1
ATOM 645 C C . ALA A 1 85 ? 12.693 4.296 -10.068 1.00 66.19 85 ALA A C 1
ATOM 647 O O . ALA A 1 85 ? 13.205 4.757 -9.047 1.00 66.19 85 ALA A O 1
ATOM 648 N N . GLY A 1 86 ? 12.730 4.954 -11.224 1.00 63.06 86 GLY A N 1
ATOM 649 C CA . GLY A 1 86 ? 13.236 6.317 -11.302 1.00 63.06 86 GLY A CA 1
ATOM 650 C C . GLY A 1 86 ? 12.232 7.341 -10.771 1.00 63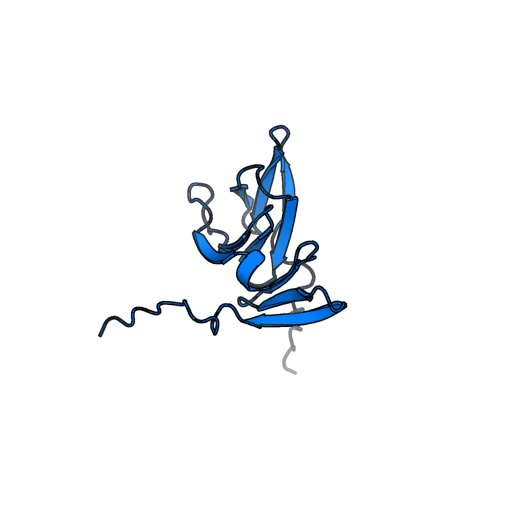.06 86 GLY A C 1
ATOM 651 O O . GLY A 1 86 ? 11.252 7.013 -10.092 1.00 63.06 86 GLY A O 1
ATOM 652 N N . SER A 1 87 ? 12.491 8.616 -11.044 1.00 58.50 87 SER A N 1
ATOM 653 C CA . SER A 1 87 ? 11.954 9.762 -10.293 1.00 58.50 87 SER A CA 1
ATOM 654 C C . SER A 1 87 ? 10.427 9.958 -10.336 1.00 58.50 87 SER A C 1
ATOM 656 O O . SER A 1 87 ? 9.909 10.740 -9.538 1.00 58.50 87 SER A O 1
ATOM 658 N N . THR A 1 88 ? 9.686 9.273 -11.219 1.00 60.00 88 THR A N 1
ATOM 659 C CA . THR A 1 88 ? 8.253 9.551 -11.483 1.00 60.00 88 THR A CA 1
ATOM 660 C C . THR A 1 88 ? 7.374 8.301 -11.591 1.00 60.00 88 THR A C 1
ATOM 662 O O . THR A 1 88 ? 6.543 8.153 -12.484 1.00 60.00 88 THR A O 1
ATOM 665 N N . SER A 1 89 ? 7.526 7.383 -10.645 1.00 68.81 89 SER A N 1
ATOM 666 C CA . SER A 1 89 ? 6.877 6.075 -10.744 1.00 68.81 89 SER A CA 1
ATOM 667 C C . SER A 1 89 ? 5.457 6.077 -10.167 1.00 68.81 89 SER A C 1
ATOM 669 O O . SER A 1 89 ? 5.244 6.417 -9.004 1.00 68.81 89 SER A O 1
ATOM 671 N N . THR A 1 90 ? 4.476 5.679 -10.984 1.00 83.31 90 THR A N 1
ATOM 672 C CA . THR A 1 90 ? 3.133 5.295 -10.512 1.00 83.31 90 THR A CA 1
ATOM 673 C C . THR A 1 90 ? 3.151 3.819 -10.137 1.00 83.31 90 THR A C 1
ATOM 675 O O . THR A 1 90 ? 3.707 3.009 -10.879 1.00 83.31 90 THR A O 1
ATOM 678 N N . PHE A 1 91 ? 2.530 3.472 -9.010 1.00 90.25 91 PHE A N 1
ATOM 679 C CA . PHE A 1 91 ? 2.464 2.105 -8.497 1.00 90.25 91 PHE A CA 1
ATOM 680 C C . PHE A 1 91 ? 1.030 1.585 -8.530 1.00 90.25 91 PHE A C 1
ATOM 682 O O . PHE A 1 91 ? 0.099 2.307 -8.177 1.00 90.25 91 PHE A O 1
ATOM 689 N N . VAL A 1 92 ? 0.867 0.320 -8.909 1.00 91.44 92 VAL A N 1
ATOM 690 C CA . VAL A 1 92 ? -0.398 -0.419 -8.845 1.00 91.44 92 VAL A CA 1
ATOM 691 C C . VAL A 1 92 ? -0.155 -1.724 -8.106 1.00 91.44 92 VAL A C 1
ATOM 693 O O . VAL A 1 92 ? 0.816 -2.426 -8.380 1.00 91.44 92 VAL A O 1
ATOM 696 N N . TYR A 1 93 ? -1.041 -2.066 -7.181 1.00 91.69 93 TYR A N 1
ATOM 697 C CA . TYR A 1 93 ? -0.906 -3.258 -6.356 1.00 91.69 93 TYR A CA 1
ATOM 698 C C . TYR A 1 93 ? -1.987 -4.295 -6.658 1.00 91.69 93 TYR A C 1
ATOM 700 O O . TYR A 1 93 ? -3.175 -3.995 -6.598 1.00 91.69 93 TYR A O 1
ATOM 708 N N . GLU A 1 94 ? -1.577 -5.520 -6.987 1.00 90.56 94 GLU A N 1
ATOM 709 C CA . GLU A 1 94 ? -2.501 -6.624 -7.293 1.00 90.56 94 GLU A CA 1
ATOM 710 C C . GLU A 1 94 ? -2.928 -7.397 -6.034 1.00 90.56 94 GLU A C 1
ATOM 712 O O . GLU A 1 94 ? -4.008 -7.985 -6.008 1.00 90.56 94 GLU A O 1
ATOM 717 N N . GLY A 1 95 ? -2.109 -7.367 -4.979 1.00 89.56 95 GLY A N 1
ATOM 718 C CA . GLY A 1 95 ? -2.163 -8.330 -3.876 1.00 89.56 95 GLY A CA 1
ATOM 719 C C . GLY A 1 95 ? -1.094 -9.415 -4.027 1.00 89.56 95 GLY A C 1
ATOM 720 O O . GLY A 1 95 ? -0.318 -9.428 -4.984 1.00 89.56 95 GLY A O 1
ATOM 721 N N . GLY A 1 96 ? -0.980 -10.300 -3.042 1.00 89.56 96 GLY A N 1
ATOM 722 C CA . GLY A 1 96 ? -0.037 -11.422 -3.017 1.00 89.56 96 GLY A CA 1
ATOM 723 C C . GLY A 1 96 ? 1.435 -11.004 -3.007 1.00 89.56 96 GLY A C 1
ATOM 724 O O . GLY A 1 96 ? 2.306 -11.803 -3.341 1.00 89.56 96 GLY A O 1
ATOM 725 N N . GLY A 1 97 ? 1.723 -9.743 -2.677 1.00 90.31 97 GLY A N 1
ATOM 726 C CA . GLY A 1 97 ? 3.068 -9.166 -2.777 1.00 90.31 97 GLY A CA 1
ATOM 727 C C . GLY A 1 97 ? 3.487 -8.780 -4.202 1.00 90.31 97 GLY A C 1
ATOM 728 O O . GLY A 1 97 ? 4.676 -8.598 -4.450 1.00 90.31 97 GLY A O 1
ATOM 729 N N . ILE A 1 98 ? 2.545 -8.645 -5.142 1.00 93.56 98 ILE A N 1
ATOM 730 C CA . ILE A 1 98 ? 2.834 -8.261 -6.529 1.00 93.56 98 ILE A CA 1
ATOM 731 C C . ILE A 1 98 ? 2.523 -6.781 -6.755 1.00 93.56 98 ILE A C 1
ATOM 733 O O . ILE A 1 98 ? 1.370 -6.353 -6.681 1.00 93.56 98 ILE A O 1
ATOM 737 N N . VAL A 1 99 ? 3.564 -6.006 -7.060 1.00 93.06 99 VAL A N 1
ATOM 738 C CA . VAL A 1 99 ? 3.481 -4.571 -7.360 1.00 93.06 99 VAL A CA 1
ATOM 739 C C . VAL A 1 99 ? 3.873 -4.343 -8.814 1.00 93.06 99 VAL A C 1
ATOM 741 O O . VAL A 1 99 ? 4.900 -4.837 -9.273 1.00 93.06 99 VAL A O 1
ATOM 744 N N . TYR A 1 100 ? 3.079 -3.563 -9.535 1.00 92.50 100 TYR A N 1
ATOM 745 C CA . TYR A 1 100 ? 3.419 -3.053 -10.856 1.00 92.50 100 TYR A CA 1
ATOM 746 C C . TYR A 1 100 ? 3.855 -1.604 -10.737 1.00 92.50 100 TYR A C 1
ATOM 748 O O . TYR A 1 100 ? 3.251 -0.824 -10.000 1.00 92.50 100 TYR A O 1
ATOM 756 N N . TYR A 1 101 ? 4.881 -1.234 -11.487 1.00 90.62 101 TYR A N 1
ATOM 757 C CA . TYR A 1 101 ? 5.300 0.154 -11.606 1.00 90.62 101 TYR A CA 1
ATOM 758 C C . TYR A 1 101 ? 5.786 0.449 -13.018 1.00 90.62 101 TYR A C 1
ATOM 760 O O . TYR A 1 101 ? 6.149 -0.458 -13.765 1.00 90.62 101 TYR A O 1
ATOM 768 N N . MET A 1 102 ? 5.779 1.724 -13.388 1.00 87.69 102 MET A N 1
ATOM 769 C CA . MET A 1 102 ? 6.353 2.186 -14.648 1.00 87.69 102 MET A CA 1
ATOM 770 C C . MET A 1 102 ? 7.764 2.720 -14.402 1.00 87.69 102 MET A C 1
ATOM 772 O O . MET A 1 102 ? 7.946 3.547 -13.512 1.00 87.69 102 MET A O 1
ATOM 776 N N . ASN A 1 103 ? 8.756 2.236 -15.150 1.00 83.81 103 ASN A N 1
ATOM 777 C CA . ASN A 1 103 ? 10.127 2.751 -15.074 1.00 83.81 103 ASN A CA 1
ATOM 778 C C . ASN A 1 103 ? 10.317 4.010 -15.948 1.00 83.81 103 ASN A C 1
ATOM 780 O O . ASN A 1 103 ? 9.431 4.384 -16.716 1.00 83.81 103 ASN A O 1
ATOM 784 N N . ASP A 1 104 ? 11.501 4.628 -15.892 1.00 81.94 104 ASP A N 1
ATOM 785 C CA . ASP A 1 104 ? 11.821 5.838 -16.675 1.00 81.94 104 ASP A CA 1
ATOM 786 C C . ASP A 1 104 ? 11.769 5.620 -18.197 1.00 81.94 104 ASP A C 1
ATOM 788 O O . ASP A 1 104 ? 11.622 6.563 -18.968 1.00 81.94 104 ASP A O 1
ATOM 792 N N . SER A 1 105 ? 11.858 4.366 -18.648 1.00 85.44 105 SER A N 1
ATOM 793 C CA . SER A 1 105 ? 11.690 3.983 -20.056 1.00 85.44 105 SER A CA 1
ATOM 794 C C . SER A 1 105 ? 10.225 3.726 -20.434 1.00 85.44 105 SER A C 1
ATOM 796 O O . SER A 1 105 ? 9.957 3.167 -21.495 1.00 85.44 105 SER A O 1
ATOM 798 N N . SER A 1 106 ? 9.270 4.113 -19.579 1.00 84.44 106 SER A N 1
ATOM 799 C CA . SER A 1 106 ? 7.827 3.890 -19.758 1.00 84.44 106 SER A CA 1
ATOM 800 C C . SER A 1 106 ? 7.427 2.414 -19.880 1.00 84.44 106 SER A C 1
ATOM 802 O O . SER A 1 106 ? 6.397 2.081 -20.466 1.00 84.44 106 SER A O 1
ATOM 804 N N . GLN A 1 107 ? 8.228 1.504 -19.324 1.00 87.25 107 GLN A N 1
ATOM 805 C CA . GLN A 1 107 ? 7.919 0.077 -19.300 1.00 87.25 107 GLN A CA 1
ATOM 806 C C . GLN A 1 107 ? 7.211 -0.278 -17.998 1.00 87.25 107 GLN A C 1
ATOM 808 O O . GLN A 1 107 ? 7.662 0.101 -16.917 1.00 87.25 107 GLN A O 1
ATOM 813 N N . ILE A 1 108 ? 6.126 -1.046 -18.106 1.00 89.62 108 ILE A N 1
ATOM 814 C CA . ILE A 1 108 ? 5.452 -1.627 -16.945 1.00 89.62 108 ILE A CA 1
ATOM 815 C C . ILE A 1 108 ? 6.270 -2.829 -16.476 1.00 89.62 108 ILE A C 1
ATOM 817 O O . ILE A 1 108 ? 6.412 -3.818 -17.196 1.00 89.62 108 ILE A O 1
ATOM 821 N N . ILE A 1 109 ? 6.790 -2.745 -15.259 1.00 90.56 109 ILE A N 1
ATOM 822 C CA . ILE A 1 109 ? 7.564 -3.794 -14.609 1.00 90.56 109 ILE A CA 1
ATOM 823 C C . ILE A 1 109 ? 6.702 -4.450 -13.535 1.00 90.56 109 ILE A C 1
ATOM 825 O O . ILE A 1 109 ? 6.067 -3.771 -12.728 1.00 90.56 109 ILE A O 1
ATOM 829 N N . ARG A 1 110 ? 6.698 -5.785 -13.518 1.00 92.44 110 ARG A N 1
ATOM 830 C CA . ARG A 1 110 ? 6.097 -6.592 -12.453 1.00 92.44 110 ARG A CA 1
ATOM 831 C C . ARG A 1 110 ? 7.159 -6.917 -11.408 1.00 92.44 110 ARG A C 1
ATOM 833 O O . ARG A 1 110 ? 8.137 -7.592 -11.720 1.00 92.44 110 ARG A O 1
ATOM 840 N N . TYR A 1 111 ? 6.933 -6.499 -10.171 1.00 91.00 111 TYR A N 1
ATOM 841 C CA . TYR A 1 111 ? 7.826 -6.718 -9.040 1.00 91.00 111 TYR A CA 1
ATOM 842 C C . TYR A 1 111 ? 7.199 -7.684 -8.033 1.00 91.00 111 TYR A C 1
ATOM 844 O O . TYR A 1 111 ? 6.108 -7.442 -7.519 1.00 91.00 111 TYR A O 1
ATOM 852 N N . ASP A 1 112 ? 7.886 -8.794 -7.771 1.00 92.50 112 ASP A N 1
ATOM 853 C CA . ASP A 1 112 ? 7.442 -9.841 -6.849 1.00 92.50 112 ASP A CA 1
ATOM 854 C C . ASP A 1 112 ? 8.195 -9.712 -5.521 1.00 92.50 112 ASP A C 1
ATOM 856 O O . ASP A 1 112 ? 9.369 -10.077 -5.416 1.00 92.50 112 ASP A O 1
ATOM 860 N N . LEU A 1 113 ? 7.516 -9.186 -4.502 1.00 89.38 113 LEU A N 1
ATOM 861 C CA . LEU A 1 113 ? 8.104 -8.892 -3.192 1.00 89.38 113 LEU A CA 1
ATOM 862 C C . LEU A 1 113 ? 8.554 -10.141 -2.434 1.00 89.38 113 LEU A C 1
ATOM 864 O O . LEU A 1 113 ? 9.440 -10.055 -1.585 1.00 89.38 113 LEU A O 1
ATOM 868 N N . ASN A 1 114 ? 7.994 -11.305 -2.765 1.00 87.38 114 ASN A N 1
ATOM 869 C CA . ASN A 1 114 ? 8.378 -12.577 -2.155 1.00 87.38 114 ASN A CA 1
ATOM 870 C C . ASN A 1 114 ? 9.665 -13.149 -2.763 1.00 87.38 114 ASN A C 1
ATOM 872 O O . ASN A 1 114 ? 10.250 -14.078 -2.216 1.00 87.38 114 ASN A O 1
ATOM 876 N N . LYS A 1 115 ? 10.096 -12.615 -3.910 1.00 83.81 115 LYS A N 1
ATOM 877 C CA . LYS A 1 115 ? 11.316 -13.025 -4.620 1.00 83.81 115 LYS A CA 1
ATOM 878 C C . LYS A 1 115 ? 12.377 -11.931 -4.647 1.00 83.81 115 LYS A C 1
ATOM 880 O O . LYS A 1 115 ? 13.469 -12.157 -5.164 1.00 83.81 115 LYS A O 1
ATOM 885 N N . ALA A 1 116 ? 12.064 -10.757 -4.104 1.00 68.31 116 ALA A N 1
ATOM 886 C CA . ALA A 1 116 ? 13.006 -9.663 -3.994 1.00 68.31 116 ALA A CA 1
ATOM 887 C C . ALA A 1 116 ? 14.185 -10.069 -3.083 1.00 68.31 116 ALA A C 1
ATOM 889 O O . ALA A 1 116 ? 13.959 -10.625 -1.997 1.00 68.31 116 ALA A O 1
ATOM 890 N N . PRO A 1 117 ? 15.439 -9.810 -3.500 1.00 50.78 117 PRO A N 1
ATOM 891 C CA . PRO A 1 117 ? 16.609 -10.070 -2.671 1.00 50.78 117 PRO A CA 1
ATOM 892 C C . PRO A 1 117 ? 16.533 -9.189 -1.416 1.00 50.78 117 PRO A C 1
ATOM 894 O O . PRO A 1 117 ? 16.624 -7.970 -1.502 1.00 50.78 117 PRO A O 1
ATOM 897 N N . GLY A 1 118 ? 16.299 -9.809 -0.254 1.00 50.81 118 GLY A N 1
ATOM 898 C CA . GLY A 1 118 ? 16.078 -9.116 1.025 1.00 50.81 118 GLY A CA 1
ATOM 899 C C . GLY A 1 118 ? 14.931 -9.677 1.875 1.00 50.81 118 GLY A C 1
ATOM 900 O O . GLY A 1 118 ? 14.823 -9.340 3.054 1.00 50.81 118 GLY A O 1
ATOM 901 N N . SER A 1 119 ? 14.101 -10.574 1.331 1.00 43.47 119 SER A N 1
ATOM 902 C CA . SER A 1 119 ? 13.111 -11.327 2.112 1.00 43.47 119 SER A CA 1
ATOM 903 C C . SER A 1 119 ? 13.799 -12.411 2.960 1.00 43.47 119 SER A C 1
ATOM 905 O O . SER A 1 119 ? 13.856 -13.587 2.604 1.00 43.47 119 SER A O 1
ATOM 907 N N . ASN A 1 120 ? 14.361 -12.016 4.107 1.00 36.72 120 ASN A N 1
ATOM 908 C CA . ASN A 1 120 ? 14.861 -12.957 5.111 1.00 36.72 120 ASN A CA 1
ATOM 909 C C . ASN A 1 120 ? 13.700 -13.804 5.649 1.00 36.72 120 ASN A C 1
ATOM 911 O O . ASN A 1 120 ? 13.043 -13.463 6.632 1.00 36.72 120 ASN A O 1
ATOM 915 N N . THR A 1 121 ? 13.471 -14.943 5.004 1.00 37.78 121 THR A N 1
ATOM 916 C CA . THR A 1 121 ? 12.673 -16.025 5.565 1.00 37.78 121 THR A CA 1
ATOM 917 C C . THR A 1 121 ? 13.580 -16.763 6.541 1.00 37.78 121 THR A C 1
ATOM 919 O O . THR A 1 121 ? 14.311 -17.674 6.159 1.00 37.78 121 THR A O 1
ATOM 922 N N . THR A 1 122 ? 13.587 -16.347 7.808 1.00 33.53 122 THR A N 1
ATOM 923 C CA . THR A 1 122 ? 14.199 -17.150 8.870 1.00 33.53 122 THR A CA 1
ATOM 924 C C . THR A 1 122 ? 13.353 -18.407 9.046 1.00 33.53 122 THR A C 1
ATOM 926 O O . THR A 1 122 ? 12.376 -18.415 9.795 1.00 33.53 122 THR A O 1
ATOM 929 N N . VAL A 1 123 ? 13.711 -19.476 8.338 1.00 34.03 123 VAL A N 1
ATOM 930 C CA . VAL A 1 123 ? 13.218 -20.820 8.634 1.00 34.03 123 VAL A CA 1
ATOM 931 C C . VAL A 1 123 ? 13.893 -21.239 9.936 1.00 34.03 123 VAL A C 1
ATOM 933 O O . VAL A 1 123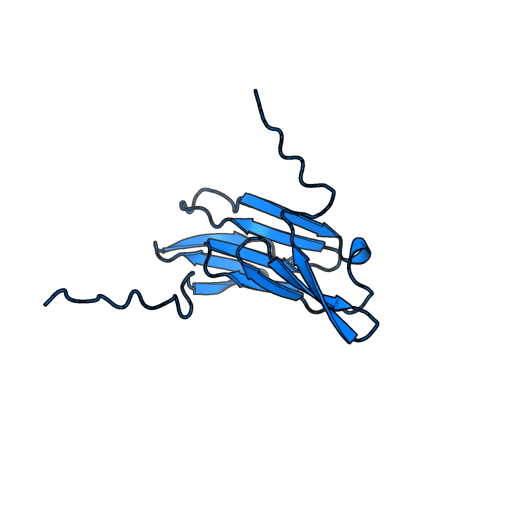 ? 15.086 -21.532 9.956 1.00 34.03 123 VAL A O 1
ATOM 936 N N . LYS A 1 124 ? 13.153 -21.205 11.048 1.00 37.53 124 LYS A N 1
ATOM 937 C CA . LYS A 1 124 ? 13.582 -21.908 12.258 1.00 37.53 124 LYS A CA 1
ATOM 938 C C . LYS A 1 124 ? 13.441 -23.406 11.989 1.00 37.53 124 LYS A C 1
ATOM 940 O O . LYS A 1 124 ? 12.330 -23.863 11.724 1.00 37.53 124 LYS A O 1
ATOM 945 N N . GLN A 1 125 ? 14.574 -24.108 11.993 1.00 34.66 125 GLN A N 1
ATOM 946 C CA . GLN A 1 125 ? 14.633 -25.550 12.236 1.00 34.66 125 GLN A CA 1
ATOM 947 C C . GLN A 1 125 ? 14.283 -25.845 13.694 1.00 34.66 125 GLN A C 1
ATOM 949 O O . GLN A 1 125 ? 14.568 -24.971 14.549 1.00 34.66 125 GLN A O 1
#

pLDDT: mean 74.25, std 17.75, range [33.53, 93.56]